Protein AF-A0A357F1H2-F1 (afdb_monomer_lite)

Radius of gyration: 18.43 Å; chains: 1; bounding box: 37×26×53 Å

Foldseek 3Di:
DVVVVCVVPPLLPDADDDLDDDDDDPVPDDVVQWDFADPPNPDDSPDIDRDDDPVRLVVVLVCLLPDDDDDDDPRNPDPDPPVRDDPNVQSVVDSCSCCVPVVPD

pLDDT: mean 84.86, std 12.82, range [56.41, 98.12]

Secondary structure (DSSP, 8-state):
-HHHHHHHH-GGG-------PPP--GGGS-TTT-EE--GGG-S-S--EE----HHHHHHHHHHHHHSPPPPPPGGG-----TTS--HHHHHHT-TTHHHHTTT--

Structure (mmCIF, N/CA/C/O backbone):
data_AF-A0A357F1H2-F1
#
_entry.id   AF-A0A357F1H2-F1
#
loop_
_atom_site.group_PDB
_atom_site.id
_atom_site.type_symbol
_atom_site.label_atom_id
_atom_site.label_alt_id
_atom_site.label_comp_id
_atom_site.label_asym_id
_atom_site.label_entity_id
_atom_site.label_seq_id
_atom_site.pdbx_PDB_ins_code
_atom_site.Cartn_x
_atom_site.Cartn_y
_atom_site.Cartn_z
_atom_site.occupancy
_atom_site.B_iso_or_equiv
_atom_site.auth_seq_id
_atom_site.auth_comp_id
_atom_site.auth_asym_id
_atom_site.auth_atom_id
_atom_site.pdbx_PDB_model_num
ATOM 1 N N . LEU A 1 1 ? 2.331 -13.118 -35.330 1.00 74.38 1 LEU A N 1
ATOM 2 C CA . LEU A 1 1 ? 1.629 -11.909 -34.833 1.00 74.38 1 LEU A CA 1
ATOM 3 C C . LEU A 1 1 ? 2.612 -10.931 -34.197 1.00 74.38 1 LEU A C 1
ATOM 5 O O . LEU A 1 1 ? 2.738 -9.838 -34.720 1.00 74.38 1 LEU A O 1
ATOM 9 N N . THR A 1 2 ? 3.358 -11.328 -33.161 1.00 74.06 2 THR A N 1
ATOM 10 C CA . THR A 1 2 ? 4.381 -10.485 -32.507 1.00 74.06 2 THR A CA 1
ATOM 11 C C . THR A 1 2 ? 5.389 -9.872 -33.486 1.00 74.06 2 THR A C 1
ATOM 13 O O . THR A 1 2 ? 5.563 -8.662 -33.488 1.00 74.06 2 THR A O 1
ATOM 16 N N . GLU A 1 3 ? 5.974 -10.667 -34.388 1.00 80.12 3 GLU A N 1
ATOM 17 C CA . GLU A 1 3 ? 6.925 -10.172 -35.404 1.00 80.12 3 GLU A CA 1
ATOM 18 C C . GLU A 1 3 ? 6.307 -9.145 -36.365 1.00 80.12 3 GLU A C 1
ATOM 20 O O . GLU A 1 3 ? 6.952 -8.168 -36.730 1.00 80.12 3 GLU A O 1
ATOM 25 N N . ALA A 1 4 ? 5.038 -9.330 -36.740 1.00 85.69 4 ALA A N 1
ATOM 26 C CA . ALA A 1 4 ? 4.329 -8.402 -37.620 1.00 85.69 4 ALA A CA 1
ATOM 27 C C . ALA A 1 4 ? 4.046 -7.061 -36.923 1.00 85.69 4 ALA A C 1
ATOM 29 O O . ALA A 1 4 ? 4.139 -6.013 -37.555 1.00 85.69 4 ALA A O 1
ATOM 30 N N . ILE A 1 5 ? 3.744 -7.094 -35.620 1.00 80.88 5 ILE A N 1
ATOM 31 C CA . ILE A 1 5 ? 3.558 -5.890 -34.802 1.00 80.88 5 ILE A CA 1
ATOM 32 C C . ILE A 1 5 ? 4.893 -5.152 -34.652 1.00 80.88 5 ILE A C 1
ATOM 34 O O . ILE A 1 5 ? 4.946 -3.963 -34.942 1.00 80.88 5 ILE A O 1
ATOM 38 N N . ILE A 1 6 ? 5.976 -5.858 -34.308 1.00 81.94 6 ILE A N 1
ATOM 39 C CA . ILE A 1 6 ? 7.323 -5.273 -34.180 1.00 81.94 6 ILE A CA 1
ATOM 40 C C . ILE A 1 6 ? 7.775 -4.626 -35.495 1.00 81.94 6 ILE A C 1
ATOM 42 O O . ILE A 1 6 ? 8.305 -3.519 -35.490 1.00 81.94 6 ILE A O 1
ATOM 46 N N . CYS A 1 7 ? 7.531 -5.281 -36.634 1.00 83.75 7 CYS A N 1
ATOM 47 C CA . CYS A 1 7 ? 7.861 -4.730 -37.948 1.00 83.75 7 CYS A CA 1
ATOM 48 C C . CYS A 1 7 ? 7.084 -3.436 -38.257 1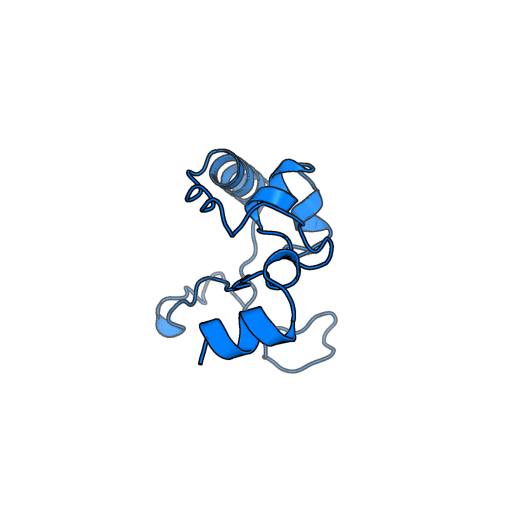.00 83.75 7 CYS A C 1
ATOM 50 O O . CYS A 1 7 ? 7.614 -2.554 -38.930 1.00 83.75 7 CYS A O 1
ATOM 52 N N . PHE A 1 8 ? 5.854 -3.309 -37.751 1.00 85.44 8 PHE A N 1
ATOM 53 C CA . PHE A 1 8 ? 5.008 -2.137 -37.967 1.00 85.44 8 PHE A CA 1
ATOM 54 C C . PHE A 1 8 ? 5.307 -0.978 -37.000 1.00 85.44 8 PHE A C 1
ATOM 56 O O . PHE A 1 8 ? 5.301 0.174 -37.425 1.00 85.44 8 PHE A O 1
ATOM 63 N N . THR A 1 9 ? 5.563 -1.256 -35.716 1.00 79.56 9 THR A N 1
ATOM 64 C CA . THR A 1 9 ? 5.728 -0.226 -34.666 1.00 79.56 9 THR A CA 1
ATOM 65 C C . THR A 1 9 ? 7.183 0.112 -34.340 1.00 79.56 9 THR A C 1
ATOM 67 O O . THR A 1 9 ? 7.443 1.120 -33.689 1.00 79.56 9 THR A O 1
ATOM 70 N N . GLY A 1 10 ? 8.136 -0.721 -34.764 1.00 72.62 10 GLY A N 1
ATOM 71 C CA . GLY A 1 10 ? 9.500 -0.710 -34.240 1.00 72.62 10 GLY A CA 1
ATOM 72 C C . GLY A 1 10 ? 9.605 -1.441 -32.894 1.00 72.62 10 GLY A C 1
ATOM 73 O O . GLY A 1 10 ? 8.662 -1.460 -32.101 1.00 72.62 10 GLY A O 1
ATOM 74 N N . ASP A 1 11 ? 10.763 -2.060 -32.664 1.00 69.25 11 ASP A N 1
ATOM 75 C CA . ASP A 1 11 ? 11.136 -2.814 -31.451 1.00 69.25 11 ASP A CA 1
ATOM 76 C C . ASP A 1 11 ? 11.129 -1.922 -30.196 1.00 69.25 11 ASP A C 1
ATOM 78 O O . ASP A 1 11 ? 10.504 -2.252 -29.192 1.00 69.25 11 ASP A O 1
ATOM 82 N N . GLU A 1 12 ? 11.729 -0.735 -30.297 1.00 65.69 12 GLU A N 1
ATOM 83 C CA . GLU A 1 12 ? 12.044 0.127 -29.148 1.00 65.69 12 GLU A CA 1
ATOM 84 C C . GLU A 1 12 ? 10.823 0.810 -28.498 1.00 65.69 12 GLU A C 1
ATOM 86 O O . GLU A 1 12 ? 10.957 1.523 -27.500 1.00 65.69 12 GLU A O 1
ATOM 91 N N . GLN A 1 13 ? 9.630 0.635 -29.076 1.00 65.31 13 GLN A N 1
ATOM 92 C CA . GLN A 1 13 ? 8.399 1.322 -28.666 1.00 65.31 13 GLN A CA 1
ATOM 93 C C . GLN A 1 13 ? 7.429 0.432 -27.877 1.00 65.31 13 GLN A C 1
ATOM 95 O O . GLN A 1 13 ? 6.406 0.920 -27.396 1.00 65.31 13 GLN A O 1
ATOM 100 N N . LEU A 1 14 ? 7.726 -0.863 -27.730 1.00 62.34 14 LEU A N 1
ATOM 101 C CA . LEU A 1 14 ? 6.865 -1.820 -27.039 1.00 62.34 14 LEU A CA 1
ATOM 102 C C . LEU A 1 14 ? 7.449 -2.201 -25.682 1.00 62.34 14 LEU A C 1
ATOM 104 O O . LEU A 1 14 ? 8.427 -2.936 -25.594 1.00 62.34 14 LEU A O 1
ATOM 108 N N . TYR A 1 15 ? 6.780 -1.752 -24.623 1.00 63.44 15 TYR A N 1
ATOM 109 C CA . TYR A 1 15 ? 7.098 -2.119 -23.249 1.00 63.44 15 TYR A CA 1
ATOM 110 C C . TYR A 1 15 ? 5.939 -2.916 -22.656 1.00 63.44 15 TYR A C 1
ATOM 112 O O . TYR A 1 15 ? 4.777 -2.519 -22.763 1.00 63.44 15 TYR A O 1
ATOM 120 N N . PHE A 1 16 ? 6.256 -4.045 -22.028 1.00 59.12 16 PHE A N 1
ATOM 121 C CA . PHE A 1 16 ? 5.281 -4.876 -21.333 1.00 59.12 16 PHE A CA 1
ATOM 122 C C . PHE A 1 16 ? 5.394 -4.611 -19.835 1.00 59.12 16 PHE A C 1
ATOM 124 O O . PHE A 1 16 ? 6.412 -4.926 -19.226 1.00 59.12 16 PHE A O 1
ATOM 131 N N . TYR A 1 17 ? 4.341 -4.033 -19.261 1.00 63.94 17 TYR A N 1
ATOM 132 C CA . TYR A 1 17 ? 4.205 -3.828 -17.823 1.00 63.94 17 TYR A CA 1
ATOM 133 C C . TYR A 1 17 ? 2.904 -4.474 -17.356 1.00 63.94 17 TYR A C 1
ATOM 135 O O . TYR A 1 17 ? 1.833 -4.154 -17.875 1.00 63.94 17 TYR A O 1
ATOM 143 N N . ASP A 1 18 ? 2.978 -5.356 -16.367 1.00 63.06 18 ASP A N 1
ATOM 144 C CA . ASP A 1 18 ? 1.828 -5.824 -15.610 1.00 63.06 18 ASP A CA 1
ATOM 145 C C . ASP A 1 18 ? 1.783 -5.114 -14.249 1.00 63.06 18 ASP A C 1
ATOM 147 O O . ASP A 1 18 ? 2.615 -5.295 -13.368 1.00 63.06 18 ASP A O 1
ATOM 151 N N . ALA A 1 19 ? 0.788 -4.248 -14.071 1.00 74.06 19 ALA A N 1
ATOM 152 C CA . ALA A 1 19 ? 0.573 -3.517 -12.824 1.00 74.06 19 ALA A CA 1
ATOM 153 C C . ALA A 1 19 ? -0.424 -4.274 -11.937 1.00 74.06 19 ALA A C 1
ATOM 155 O O . ALA A 1 19 ? -1.566 -3.847 -11.756 1.00 74.06 19 ALA A O 1
ATOM 156 N N . ILE A 1 20 ? -0.019 -5.448 -11.447 1.00 84.25 20 ILE A N 1
ATOM 157 C CA . ILE A 1 20 ? -0.909 -6.364 -10.726 1.00 84.25 20 ILE A CA 1
ATOM 158 C C . ILE A 1 20 ? -0.593 -6.341 -9.230 1.00 84.25 20 ILE A C 1
ATOM 160 O O . ILE A 1 20 ? 0.536 -6.579 -8.807 1.00 84.25 20 ILE A O 1
ATOM 164 N N . ALA A 1 21 ? -1.620 -6.098 -8.418 1.00 89.12 21 ALA A N 1
ATOM 165 C CA . ALA A 1 21 ? -1.557 -6.309 -6.978 1.00 89.12 21 ALA A CA 1
ATOM 166 C C . ALA A 1 21 ? -1.905 -7.771 -6.629 1.00 89.12 21 ALA A C 1
ATOM 168 O O . ALA A 1 21 ? -2.713 -8.389 -7.329 1.00 89.12 21 ALA A O 1
ATOM 169 N N . PRO A 1 22 ? -1.357 -8.331 -5.534 1.00 90.44 22 PRO A N 1
ATOM 170 C CA . PRO A 1 22 ? -1.759 -9.648 -5.049 1.00 90.44 22 PRO A CA 1
ATOM 171 C C . PRO A 1 22 ? -3.268 -9.726 -4.782 1.00 90.44 22 PRO A C 1
ATOM 173 O O . PRO A 1 22 ? -3.855 -8.804 -4.216 1.00 90.44 22 PRO A O 1
ATOM 176 N N . ILE A 1 23 ? -3.883 -10.853 -5.144 1.00 95.00 23 ILE A N 1
ATOM 177 C CA . ILE A 1 23 ? -5.292 -11.146 -4.857 1.00 95.00 23 ILE A CA 1
ATOM 178 C C . ILE A 1 23 ? -5.349 -12.139 -3.697 1.00 95.00 23 ILE A C 1
ATOM 180 O O . ILE A 1 23 ? -4.671 -13.166 -3.720 1.00 95.00 23 ILE A O 1
ATOM 184 N N . VAL A 1 24 ? -6.174 -11.838 -2.695 1.00 95.44 24 VAL A N 1
ATOM 185 C CA . VAL A 1 24 ? -6.412 -12.697 -1.526 1.00 95.44 24 VAL A CA 1
ATOM 186 C C . VAL A 1 24 ? -7.866 -13.160 -1.487 1.00 95.44 24 VAL A C 1
ATOM 188 O O . VAL A 1 24 ? -8.760 -12.467 -1.975 1.00 95.44 24 VAL A O 1
ATOM 191 N N . ALA A 1 25 ? -8.113 -14.337 -0.909 1.00 96.94 25 ALA A N 1
ATOM 192 C CA . ALA A 1 25 ? -9.465 -14.858 -0.742 1.00 96.94 25 ALA A CA 1
ATOM 193 C C . ALA A 1 25 ? -10.207 -14.065 0.343 1.00 96.94 25 ALA A C 1
ATOM 195 O O . ALA A 1 25 ? -9.671 -13.842 1.429 1.00 96.94 25 ALA A O 1
ATOM 196 N N . ALA A 1 26 ? -11.436 -13.629 0.062 1.00 94.25 26 ALA A N 1
ATOM 197 C CA . ALA A 1 26 ? -12.176 -12.738 0.958 1.00 94.25 26 ALA A CA 1
ATOM 198 C C . ALA A 1 26 ? -12.487 -13.372 2.325 1.00 94.25 26 ALA A C 1
ATOM 200 O O . ALA A 1 26 ? -12.531 -12.673 3.332 1.00 94.25 26 ALA A O 1
ATOM 201 N N . ASP A 1 27 ? -12.680 -14.688 2.361 1.00 96.25 27 ASP A N 1
ATOM 202 C CA . ASP A 1 27 ? -12.933 -15.480 3.567 1.00 96.25 27 ASP A CA 1
ATOM 203 C C . ASP A 1 27 ? -11.678 -15.722 4.421 1.00 96.25 27 ASP A C 1
ATOM 205 O O . ASP A 1 27 ? -11.795 -16.067 5.594 1.00 96.25 27 ASP A O 1
ATOM 209 N N . SER A 1 28 ? -10.483 -15.492 3.868 1.00 97.50 28 SER A N 1
ATOM 210 C CA . SER A 1 28 ? -9.215 -15.545 4.609 1.00 97.50 28 SER A CA 1
ATOM 211 C C . SER A 1 28 ? -8.894 -14.259 5.383 1.00 97.50 28 SER A C 1
ATOM 213 O O . SER A 1 28 ? -7.898 -14.211 6.104 1.00 97.50 28 SER A O 1
ATOM 215 N N . ILE A 1 29 ? -9.715 -13.212 5.245 1.00 96.69 29 ILE A N 1
ATOM 216 C CA . ILE A 1 29 ? -9.495 -11.917 5.894 1.00 96.69 29 ILE A CA 1
ATOM 217 C C . ILE A 1 29 ? -10.104 -11.930 7.300 1.00 96.69 29 ILE A C 1
ATOM 219 O O . ILE A 1 29 ? -11.298 -12.179 7.470 1.00 96.69 29 ILE A O 1
ATOM 223 N N . ASP A 1 30 ? -9.303 -11.582 8.309 1.00 97.50 30 ASP A N 1
ATOM 224 C CA . ASP A 1 30 ? -9.796 -11.373 9.671 1.00 97.50 30 ASP A CA 1
ATOM 225 C C . ASP A 1 30 ? -10.578 -10.051 9.786 1.00 97.50 30 ASP A C 1
ATOM 227 O O . ASP A 1 30 ? -10.030 -8.963 9.998 1.00 97.50 30 ASP A O 1
ATOM 231 N N . MET A 1 31 ? -11.900 -10.164 9.657 1.00 96.75 31 MET A N 1
ATOM 232 C CA . MET A 1 31 ? -12.837 -9.044 9.763 1.00 96.75 31 MET A CA 1
ATOM 233 C C . MET A 1 31 ? -13.067 -8.560 11.205 1.00 96.75 31 MET A C 1
ATOM 235 O O . MET A 1 31 ? -13.827 -7.616 11.401 1.00 96.75 31 MET A O 1
ATOM 239 N N . SER A 1 32 ? -12.440 -9.169 12.221 1.00 97.50 32 SER A N 1
ATOM 240 C CA . SER A 1 32 ? -12.431 -8.597 13.578 1.00 97.50 32 SER A CA 1
ATOM 241 C C . SER A 1 32 ? -11.475 -7.403 13.700 1.00 97.50 32 SER A C 1
ATOM 243 O O . SER A 1 32 ? -11.641 -6.564 14.586 1.00 97.50 32 SER A O 1
ATOM 245 N N . VAL A 1 33 ? -10.506 -7.308 12.781 1.00 96.44 33 VAL A N 1
ATOM 246 C CA . VAL A 1 33 ? -9.530 -6.213 12.682 1.00 96.44 33 VAL A CA 1
ATOM 247 C C . VAL A 1 33 ? -9.842 -5.292 11.499 1.00 96.44 33 VAL A C 1
ATOM 249 O O . VAL A 1 33 ? -9.733 -4.071 11.615 1.00 96.44 33 VAL A O 1
ATOM 252 N N . ALA A 1 34 ? -10.212 -5.864 10.350 1.00 96.56 34 ALA A N 1
ATOM 253 C CA . ALA A 1 34 ? -10.523 -5.115 9.134 1.00 96.56 34 ALA A CA 1
ATOM 254 C C . ALA A 1 34 ? -11.976 -4.612 9.103 1.00 96.56 34 ALA A C 1
ATOM 256 O O . ALA A 1 34 ? -12.858 -5.159 9.760 1.00 96.56 34 ALA A O 1
ATOM 257 N N . PHE A 1 35 ? -12.256 -3.588 8.292 1.00 93.88 35 PHE A N 1
ATOM 258 C CA . PHE A 1 35 ? -13.606 -3.022 8.175 1.00 93.88 35 PHE A CA 1
ATOM 259 C C . PHE A 1 35 ? -13.946 -2.557 6.758 1.00 93.88 35 PHE A C 1
ATOM 261 O O . PHE A 1 35 ? -13.075 -2.143 5.993 1.00 93.88 35 PHE A O 1
ATOM 268 N N . ARG A 1 36 ? -15.235 -2.585 6.406 1.00 94.06 36 ARG A N 1
ATOM 269 C CA . ARG A 1 36 ? -15.729 -2.065 5.124 1.00 94.06 36 ARG A CA 1
ATOM 270 C C . ARG A 1 36 ? -16.040 -0.580 5.235 1.00 94.06 36 ARG A C 1
ATOM 272 O O . ARG A 1 36 ? -16.737 -0.184 6.163 1.00 94.06 36 ARG A O 1
ATOM 279 N N . ALA A 1 37 ? -15.489 0.226 4.330 1.00 90.94 37 ALA A N 1
ATOM 280 C CA . ALA A 1 37 ? -15.803 1.651 4.239 1.00 90.94 37 ALA A CA 1
ATOM 281 C C . ALA A 1 37 ? -15.247 2.282 2.958 1.00 90.94 37 ALA A C 1
ATOM 283 O O . ALA A 1 37 ? -14.111 2.008 2.565 1.00 90.94 37 ALA A O 1
ATOM 284 N N . ALA A 1 38 ? -15.999 3.223 2.385 1.00 90.00 38 ALA A N 1
ATOM 285 C CA . ALA A 1 38 ? -15.485 4.197 1.427 1.00 90.00 38 ALA A CA 1
ATOM 286 C C . ALA A 1 38 ? -14.861 5.418 2.126 1.00 90.00 38 ALA A C 1
ATOM 288 O O . ALA A 1 38 ? -15.212 5.782 3.254 1.00 90.00 38 ALA A O 1
ATOM 289 N N . ARG A 1 39 ? -13.970 6.126 1.420 1.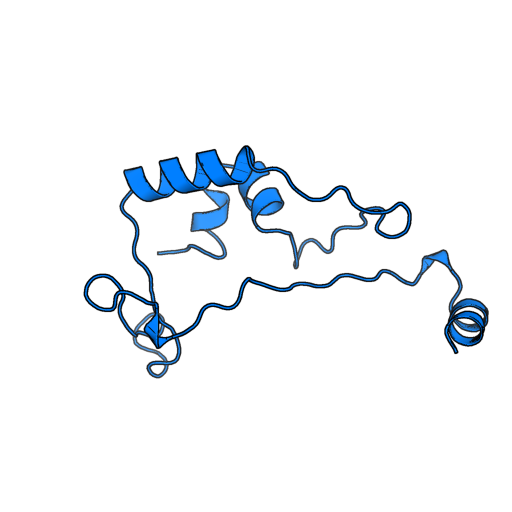00 86.88 39 ARG A N 1
ATOM 290 C CA . ARG A 1 39 ? -13.388 7.376 1.932 1.00 86.88 39 ARG A CA 1
ATOM 291 C C . ARG A 1 39 ? -14.469 8.430 2.173 1.00 86.88 39 ARG A C 1
ATOM 293 O O . ARG A 1 39 ? -15.315 8.683 1.318 1.00 86.88 39 ARG A O 1
ATOM 300 N N . TYR A 1 40 ? -14.391 9.092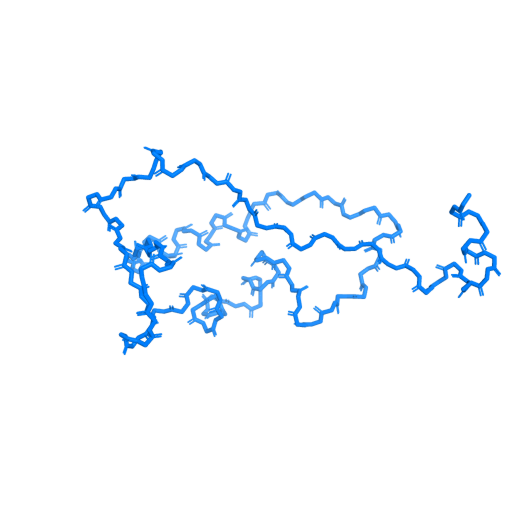 3.328 1.00 86.56 40 TYR A N 1
ATOM 301 C CA . TYR A 1 40 ? -15.269 10.205 3.719 1.00 86.56 40 TYR A CA 1
ATOM 302 C C . TYR A 1 40 ? -16.774 9.879 3.697 1.00 86.56 40 TYR A C 1
ATOM 304 O O . TYR A 1 40 ? -17.587 10.791 3.561 1.00 86.56 40 TYR A O 1
ATOM 312 N N . GLY A 1 41 ? -17.149 8.595 3.774 1.00 78.56 41 GLY A N 1
ATOM 313 C CA . GLY A 1 41 ? -18.543 8.160 3.626 1.00 78.56 41 GLY A CA 1
ATOM 314 C C . GLY A 1 41 ? -19.137 8.450 2.241 1.00 78.56 41 GLY A C 1
ATOM 315 O O . GLY A 1 41 ? -20.355 8.476 2.088 1.00 78.56 41 GLY A O 1
ATOM 316 N N . LYS A 1 42 ? -18.293 8.717 1.235 1.00 76.38 42 LYS A N 1
ATOM 317 C CA . LYS A 1 42 ? -18.697 8.986 -0.149 1.00 76.38 42 LYS A CA 1
ATOM 318 C C . LYS A 1 42 ? -18.428 7.748 -1.002 1.00 76.38 42 LYS A C 1
ATOM 320 O O . LYS A 1 42 ? -17.392 7.652 -1.652 1.00 76.38 42 LYS A O 1
ATOM 325 N N . GLY A 1 43 ? -19.357 6.800 -0.962 1.00 72.19 43 GLY A N 1
ATOM 326 C CA . GLY A 1 43 ? -19.284 5.515 -1.662 1.00 72.19 43 GLY A CA 1
ATOM 327 C C . GLY A 1 43 ? -20.016 4.421 -0.884 1.00 72.19 43 GLY A C 1
ATOM 328 O O . GLY A 1 43 ? -20.538 4.694 0.198 1.00 72.19 43 GLY A O 1
ATOM 329 N N . GLY A 1 44 ? -20.076 3.211 -1.445 1.00 72.38 44 GLY A N 1
ATOM 330 C CA . GLY A 1 44 ? -20.605 2.031 -0.761 1.00 72.38 44 GLY A CA 1
ATOM 331 C C . GLY A 1 44 ? -19.535 1.297 0.055 1.00 72.38 44 GLY A C 1
ATOM 332 O O . GLY A 1 44 ? -18.471 1.835 0.362 1.00 72.38 44 GLY A O 1
ATOM 333 N N . ASP A 1 45 ? -19.798 0.027 0.358 1.00 74.50 45 ASP A N 1
ATOM 334 C CA . ASP A 1 45 ? -18.885 -0.879 1.072 1.00 74.50 45 ASP A CA 1
ATOM 335 C C . ASP A 1 45 ? -17.866 -1.562 0.133 1.00 74.50 45 ASP A C 1
ATOM 337 O O . ASP A 1 45 ? -17.546 -2.749 0.269 1.00 74.50 45 ASP A O 1
ATOM 341 N N . ASP A 1 46 ? -17.358 -0.795 -0.835 1.00 84.31 46 ASP A N 1
ATOM 342 C CA . ASP A 1 46 ? -16.559 -1.289 -1.966 1.00 84.31 46 ASP A CA 1
ATOM 343 C C . ASP A 1 46 ? -15.124 -1.683 -1.572 1.00 84.31 46 ASP A C 1
ATOM 345 O O . ASP A 1 46 ? -14.448 -2.405 -2.304 1.00 84.31 46 ASP A O 1
ATOM 349 N N . TYR A 1 47 ? -14.659 -1.242 -0.399 1.00 91.00 47 TYR A N 1
ATOM 350 C CA . TYR A 1 47 ? -13.298 -1.468 0.086 1.00 91.00 47 TYR A CA 1
ATOM 351 C C . TYR A 1 47 ? -13.286 -2.106 1.469 1.00 91.00 47 TYR A C 1
ATOM 353 O O . TYR A 1 47 ? -14.010 -1.679 2.368 1.00 91.00 47 TYR A O 1
ATOM 361 N N . ILE A 1 48 ? -12.402 -3.089 1.646 1.00 94.19 48 ILE A N 1
ATOM 362 C CA . ILE A 1 48 ? -11.990 -3.599 2.955 1.00 94.19 48 ILE A CA 1
ATOM 363 C C . ILE A 1 48 ? -10.713 -2.855 3.350 1.00 94.19 48 ILE A C 1
ATOM 365 O O . ILE A 1 48 ? -9.716 -2.889 2.632 1.00 94.19 48 ILE A O 1
ATOM 369 N N . ASN A 1 49 ? -10.756 -2.174 4.487 1.00 94.62 49 ASN A N 1
ATOM 370 C CA . ASN A 1 49 ? -9.654 -1.406 5.042 1.00 94.62 49 ASN A CA 1
ATOM 371 C C . ASN A 1 49 ? -8.970 -2.233 6.134 1.00 94.62 49 ASN A C 1
ATOM 373 O O . ASN A 1 49 ? -9.624 -2.673 7.082 1.00 94.62 49 ASN A O 1
ATOM 377 N N . CYS A 1 50 ? -7.657 -2.414 6.005 1.00 96.12 50 CYS A N 1
ATOM 378 C CA . CYS A 1 50 ? -6.819 -3.129 6.966 1.00 96.12 50 CYS A CA 1
ATOM 379 C C . CYS A 1 50 ? -5.956 -2.109 7.728 1.00 96.12 50 CYS A C 1
ATOM 381 O O . CYS A 1 50 ? -4.919 -1.690 7.203 1.00 96.12 50 CYS A O 1
ATOM 383 N N . PRO A 1 51 ? -6.387 -1.639 8.914 1.00 96.06 51 PRO A N 1
ATOM 384 C CA . PRO A 1 51 ? -5.672 -0.596 9.639 1.00 96.06 51 PRO A CA 1
ATOM 385 C C . PRO A 1 51 ? -4.333 -1.108 10.183 1.00 96.06 51 PRO A C 1
ATOM 387 O O . PRO A 1 51 ? -4.195 -2.278 10.533 1.00 96.06 51 PRO A O 1
ATOM 390 N N . MET A 1 52 ? -3.360 -0.204 10.302 1.00 97.12 52 MET A N 1
ATOM 391 C CA . MET A 1 52 ? -2.072 -0.467 10.943 1.00 97.12 52 MET A CA 1
ATOM 392 C C . MET A 1 52 ? -1.766 0.594 11.997 1.00 97.12 52 MET A C 1
ATOM 394 O O . MET A 1 52 ? -2.018 1.783 11.788 1.00 97.12 52 MET A O 1
ATOM 398 N N . SER A 1 53 ? -1.173 0.166 13.110 1.00 97.50 53 SER A N 1
ATOM 399 C CA . SER A 1 53 ? -0.463 1.058 14.022 1.00 97.50 53 SER A CA 1
ATOM 400 C C . SER A 1 53 ? 0.817 1.581 13.367 1.00 97.50 53 SER A C 1
ATOM 402 O O . SER A 1 53 ? 1.271 1.088 12.329 1.00 97.50 53 SER A O 1
ATOM 404 N N . ARG A 1 54 ? 1.439 2.578 13.998 1.00 96.56 54 ARG A N 1
ATOM 405 C CA . ARG A 1 54 ? 2.723 3.110 13.541 1.00 96.56 54 ARG A CA 1
ATOM 406 C C . ARG A 1 54 ? 3.802 2.026 13.503 1.00 96.56 54 ARG A C 1
ATOM 408 O O . ARG A 1 54 ? 4.529 1.921 12.524 1.00 96.56 54 ARG A O 1
ATOM 415 N N . GLU A 1 55 ? 3.872 1.212 14.544 1.00 98.12 55 GLU A N 1
ATOM 416 C CA . GLU A 1 55 ? 4.868 0.153 14.704 1.00 98.12 55 GLU A CA 1
ATOM 417 C C . GLU A 1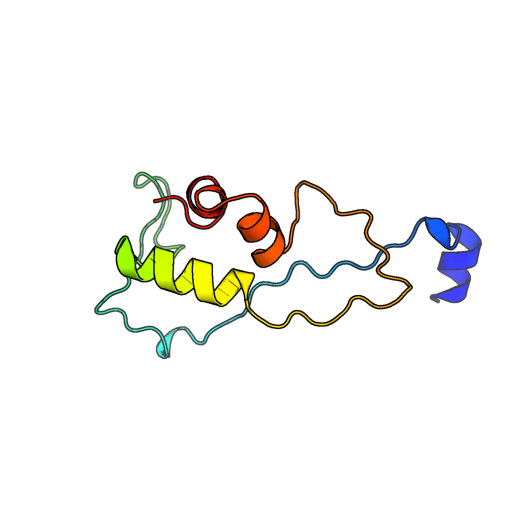 55 ? 4.671 -0.938 13.644 1.00 98.12 55 GLU A C 1
ATOM 419 O O . GLU A 1 55 ? 5.637 -1.420 13.056 1.00 98.12 55 GLU A O 1
ATOM 424 N N . GLN A 1 56 ? 3.413 -1.283 13.345 1.00 97.88 56 GLN A N 1
ATOM 425 C CA . GLN A 1 56 ? 3.073 -2.218 12.270 1.00 97.88 56 GLN A CA 1
ATOM 426 C C . GLN A 1 56 ? 3.472 -1.665 10.898 1.00 97.88 56 GLN A C 1
ATOM 428 O O . GLN A 1 56 ? 4.042 -2.396 10.088 1.00 97.88 56 GLN A O 1
ATOM 433 N N . TYR A 1 57 ? 3.231 -0.374 10.654 1.00 97.62 57 TYR A N 1
ATOM 434 C CA . TYR A 1 57 ? 3.647 0.287 9.421 1.00 97.62 57 TYR A CA 1
ATOM 435 C C . TYR A 1 57 ? 5.171 0.300 9.257 1.00 97.62 57 TYR A C 1
ATOM 437 O O . TYR A 1 57 ? 5.675 -0.057 8.196 1.00 97.62 57 TYR A O 1
ATOM 445 N N . GLU A 1 58 ? 5.914 0.678 10.298 1.00 97.25 58 GLU A N 1
ATOM 446 C CA . GLU A 1 58 ? 7.380 0.727 10.264 1.00 97.25 58 GLU A CA 1
ATOM 447 C C . GLU A 1 58 ? 7.982 -0.671 10.033 1.00 97.25 58 GLU A C 1
ATOM 449 O O . GLU A 1 58 ? 8.913 -0.821 9.235 1.00 97.25 58 GLU A O 1
ATOM 454 N N . ALA A 1 59 ? 7.401 -1.707 10.648 1.00 98.00 59 ALA A N 1
ATOM 455 C CA . ALA A 1 59 ? 7.783 -3.097 10.411 1.00 98.00 59 ALA A CA 1
ATOM 456 C C . ALA A 1 59 ? 7.492 -3.542 8.967 1.00 98.00 59 ALA A C 1
ATOM 458 O O . ALA A 1 59 ? 8.363 -4.121 8.314 1.00 98.00 59 ALA A O 1
ATOM 459 N N . PHE A 1 60 ? 6.300 -3.236 8.443 1.00 97.12 60 PHE A N 1
ATOM 460 C CA . PHE A 1 60 ? 5.926 -3.536 7.059 1.00 97.12 60 PHE A CA 1
ATOM 461 C C . PHE A 1 60 ? 6.843 -2.828 6.056 1.00 97.12 60 PHE A C 1
ATOM 463 O O . PHE A 1 60 ? 7.366 -3.460 5.141 1.00 97.12 60 PHE A O 1
ATOM 470 N N . TYR A 1 61 ? 7.087 -1.533 6.255 1.00 97.06 61 TYR A N 1
ATOM 471 C CA . TYR A 1 61 ? 7.975 -0.735 5.417 1.00 97.06 61 TYR A CA 1
ATOM 472 C C . TYR A 1 61 ? 9.390 -1.322 5.383 1.00 97.06 61 TYR A C 1
ATOM 474 O O . TYR A 1 61 ? 9.955 -1.504 4.305 1.00 97.06 61 TYR A O 1
ATOM 482 N N . SER A 1 62 ? 9.945 -1.668 6.550 1.00 96.69 62 SER A N 1
ATOM 483 C CA . SER A 1 62 ? 11.276 -2.275 6.652 1.00 96.69 62 SER A CA 1
ATOM 484 C C . SER A 1 62 ? 11.352 -3.610 5.905 1.00 96.69 62 SER A C 1
ATOM 486 O O . SER A 1 62 ? 12.298 -3.841 5.145 1.00 96.69 62 SER A O 1
ATOM 488 N N . ALA A 1 63 ? 10.332 -4.460 6.054 1.00 96.62 63 ALA A N 1
ATOM 489 C CA . ALA A 1 63 ? 10.237 -5.717 5.320 1.00 96.62 63 ALA A CA 1
ATOM 490 C C . ALA A 1 63 ? 10.135 -5.489 3.804 1.00 96.62 63 ALA A C 1
ATOM 492 O O . ALA A 1 63 ? 10.796 -6.180 3.034 1.00 96.62 63 ALA A O 1
ATOM 493 N N . LEU A 1 64 ? 9.363 -4.491 3.369 1.00 95.19 64 LEU A N 1
ATOM 494 C CA . LEU A 1 64 ? 9.144 -4.203 1.956 1.00 95.19 64 LEU A CA 1
ATOM 495 C C . LEU A 1 64 ? 10.419 -3.724 1.249 1.00 95.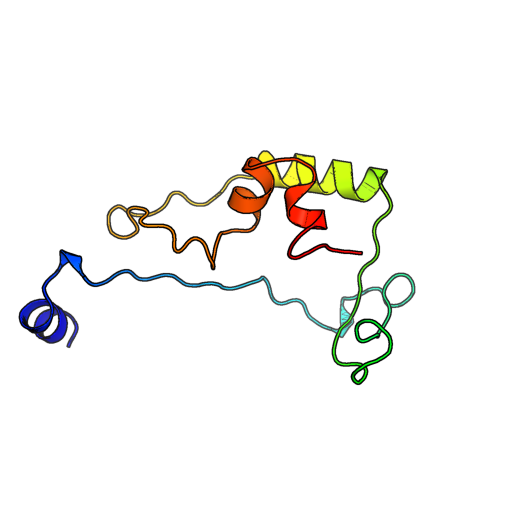19 64 LEU A C 1
ATOM 497 O O . LEU A 1 64 ? 10.763 -4.241 0.190 1.00 95.19 64 LEU A O 1
ATOM 501 N N . ILE A 1 65 ? 11.164 -2.780 1.834 1.00 94.56 65 ILE A N 1
ATOM 502 C CA . ILE A 1 65 ? 12.379 -2.239 1.193 1.00 94.56 65 ILE A CA 1
ATOM 503 C C . ILE A 1 65 ? 13.548 -3.238 1.165 1.00 94.56 65 ILE A C 1
ATOM 505 O O . ILE A 1 65 ? 14.476 -3.082 0.361 1.00 94.56 65 ILE A O 1
ATOM 509 N N . THR A 1 66 ? 13.513 -4.244 2.046 1.00 94.00 66 THR A N 1
ATOM 510 C CA . THR A 1 66 ? 14.514 -5.320 2.145 1.00 94.00 66 THR A CA 1
ATOM 511 C C . THR A 1 66 ? 14.090 -6.606 1.435 1.00 94.00 66 THR A C 1
ATOM 513 O O . THR A 1 66 ? 14.903 -7.525 1.301 1.00 94.00 66 THR A O 1
ATOM 516 N N . ALA A 1 67 ? 12.846 -6.679 0.954 1.00 92.00 67 ALA A N 1
ATOM 517 C CA . ALA A 1 67 ? 12.337 -7.826 0.225 1.00 92.00 67 ALA A CA 1
ATOM 518 C C . ALA A 1 67 ? 13.114 -8.055 -1.080 1.00 92.00 67 ALA A C 1
ATOM 520 O O . ALA A 1 67 ? 13.635 -7.134 -1.715 1.00 92.00 67 ALA A O 1
ATOM 521 N N . LYS A 1 68 ? 13.180 -9.323 -1.491 1.00 88.25 68 LYS A N 1
ATOM 522 C CA . LYS A 1 68 ? 13.739 -9.701 -2.788 1.00 88.25 68 LYS A CA 1
ATOM 523 C C . LYS A 1 68 ? 12.704 -9.416 -3.872 1.00 88.25 68 LYS A C 1
ATOM 525 O O . LYS A 1 68 ? 11.661 -10.061 -3.885 1.00 88.25 68 LYS A O 1
ATOM 530 N N . SER A 1 69 ? 13.032 -8.522 -4.797 1.00 82.12 69 SER A N 1
ATOM 531 C CA . SER A 1 69 ? 12.276 -8.350 -6.040 1.00 82.12 69 SER A CA 1
ATOM 532 C C . SER A 1 69 ? 12.849 -9.257 -7.131 1.00 82.12 69 SER A C 1
ATOM 534 O O . SER A 1 69 ? 14.046 -9.566 -7.147 1.00 82.12 69 SER A O 1
ATOM 536 N N . VAL A 1 70 ? 11.989 -9.708 -8.043 1.00 80.44 70 VAL A N 1
ATOM 537 C CA . VAL A 1 70 ? 12.426 -10.448 -9.231 1.00 80.44 70 VAL A CA 1
ATOM 538 C C . VAL A 1 70 ? 13.191 -9.475 -10.134 1.00 80.44 70 VAL A C 1
ATOM 540 O O . VAL A 1 70 ? 12.679 -8.391 -10.409 1.00 80.44 70 VAL A O 1
ATOM 543 N N . PRO A 1 71 ? 14.416 -9.810 -10.578 1.00 70.88 71 PRO A N 1
ATOM 544 C CA . PRO A 1 71 ? 15.156 -8.937 -11.473 1.00 70.88 71 PRO A CA 1
ATOM 545 C C . PRO A 1 71 ? 14.419 -8.819 -12.805 1.00 70.88 71 PRO A C 1
ATOM 547 O O . PRO A 1 71 ? 14.025 -9.828 -13.396 1.00 70.88 71 PRO A O 1
ATOM 550 N N . LEU A 1 72 ? 14.282 -7.583 -13.275 1.00 67.56 72 LEU A N 1
ATOM 551 C CA . LEU A 1 72 ? 13.671 -7.290 -14.562 1.00 67.56 72 LEU A CA 1
ATOM 552 C C . LEU A 1 72 ? 14.491 -7.913 -15.694 1.00 67.56 72 LEU A C 1
ATOM 554 O O . LEU A 1 72 ? 15.728 -7.878 -15.699 1.00 67.56 72 LEU A O 1
ATOM 558 N N . LYS A 1 73 ? 13.802 -8.503 -16.665 1.00 65.75 73 LYS A N 1
ATOM 559 C CA . LYS A 1 73 ? 14.427 -9.031 -17.878 1.00 65.75 73 LYS A CA 1
ATOM 560 C C . LYS A 1 73 ? 14.924 -7.876 -18.744 1.00 65.75 73 LYS A C 1
ATOM 562 O O . LYS A 1 73 ? 14.439 -6.756 -18.681 1.00 65.75 73 LYS A O 1
ATOM 567 N N . ARG A 1 74 ? 15.891 -8.150 -19.620 1.00 56.41 74 ARG A N 1
ATOM 568 C CA . ARG A 1 74 ? 16.540 -7.129 -20.467 1.00 56.41 74 ARG A CA 1
ATOM 569 C C . ARG A 1 74 ? 15.567 -6.314 -21.344 1.00 56.41 74 ARG A C 1
ATOM 571 O O . ARG A 1 74 ? 15.884 -5.177 -21.661 1.00 56.41 74 ARG A O 1
ATOM 578 N N . PHE A 1 75 ? 14.416 -6.872 -21.726 1.00 59.50 75 PHE A N 1
ATOM 579 C CA . PHE A 1 75 ? 13.368 -6.175 -22.492 1.00 59.50 75 PHE A CA 1
ATOM 580 C C . PHE A 1 75 ? 12.377 -5.384 -21.613 1.00 59.50 75 PHE A C 1
ATOM 582 O O . PHE A 1 75 ? 11.529 -4.672 -22.130 1.00 59.50 75 PHE A O 1
ATOM 589 N N . GLU A 1 76 ? 12.491 -5.490 -20.289 1.00 57.69 76 GLU A N 1
ATOM 590 C CA . GLU A 1 76 ? 11.759 -4.698 -19.289 1.00 57.69 76 GLU A CA 1
ATOM 591 C C . GLU A 1 76 ? 12.612 -3.500 -18.820 1.00 57.69 76 GLU A C 1
ATOM 593 O O . GLU A 1 76 ? 12.341 -2.902 -17.777 1.00 57.69 76 GLU A O 1
ATOM 598 N N . ALA A 1 77 ? 13.677 -3.162 -19.567 1.00 56.47 77 ALA A N 1
ATOM 599 C CA . ALA A 1 77 ? 14.578 -2.057 -19.257 1.00 56.47 77 ALA A CA 1
ATOM 600 C C . ALA A 1 77 ? 13.777 -0.766 -19.009 1.00 56.47 77 ALA A C 1
ATOM 602 O O . ALA A 1 77 ? 12.948 -0.335 -19.811 1.00 56.47 77 ALA A O 1
ATOM 603 N N . THR A 1 78 ? 13.997 -0.205 -17.826 1.00 58.28 78 THR A N 1
ATOM 604 C CA . THR A 1 78 ? 13.040 0.609 -17.079 1.00 58.28 78 THR A CA 1
ATOM 605 C C . THR A 1 78 ? 12.928 2.039 -17.5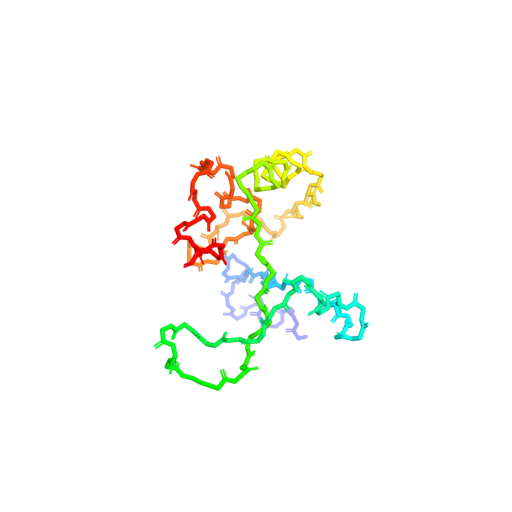80 1.00 58.28 78 THR A C 1
ATOM 607 O O . THR A 1 78 ? 13.608 2.933 -17.080 1.00 58.28 78 THR A O 1
ATOM 610 N N . ASN A 1 79 ? 11.983 2.268 -18.486 1.00 59.19 79 ASN A N 1
ATOM 611 C CA . ASN A 1 79 ? 11.275 3.540 -18.568 1.00 59.19 79 ASN A CA 1
ATOM 612 C C . ASN A 1 79 ? 10.053 3.460 -17.650 1.00 59.19 79 ASN A C 1
ATOM 614 O O . ASN A 1 79 ? 8.945 3.177 -18.097 1.00 59.19 79 ASN A O 1
ATOM 618 N N . TRP A 1 80 ? 10.263 3.640 -16.342 1.00 59.78 80 TRP A N 1
ATOM 619 C CA . TRP A 1 80 ? 9.153 3.631 -15.394 1.00 59.78 80 TRP A CA 1
ATOM 620 C C . TRP A 1 80 ? 8.107 4.663 -15.803 1.00 59.78 80 TRP A C 1
ATOM 622 O O . TRP A 1 80 ? 8.406 5.848 -15.964 1.00 59.78 80 TRP A O 1
ATOM 632 N N . PHE A 1 81 ? 6.859 4.223 -15.935 1.00 66.81 81 PHE A N 1
ATOM 633 C CA . PHE A 1 81 ? 5.756 5.160 -15.983 1.00 66.81 81 PHE A CA 1
ATOM 634 C C . PHE A 1 81 ? 5.590 5.726 -14.574 1.00 66.81 81 PHE A C 1
ATOM 636 O O . PHE A 1 81 ? 5.154 5.022 -13.671 1.00 66.81 81 PHE A O 1
ATOM 643 N N . GLU A 1 82 ? 5.953 6.990 -14.359 1.00 71.00 82 GLU A N 1
ATOM 644 C CA . GLU A 1 82 ? 5.945 7.612 -13.023 1.00 71.00 82 GLU A CA 1
ATOM 645 C C . GLU A 1 82 ? 4.577 7.551 -12.321 1.00 71.00 82 GLU A C 1
ATOM 647 O O . GLU A 1 82 ? 4.504 7.607 -11.097 1.00 71.00 82 GLU A O 1
ATOM 652 N N . SER A 1 83 ? 3.480 7.400 -13.073 1.00 71.25 83 SER A N 1
ATOM 653 C CA . SER A 1 83 ? 2.140 7.224 -12.491 1.00 71.25 83 SER A CA 1
ATOM 654 C C . SER A 1 83 ? 1.786 5.765 -12.151 1.00 71.25 83 SER A C 1
ATOM 656 O O . SER A 1 83 ? 0.701 5.520 -11.636 1.00 71.25 83 SER A O 1
ATOM 658 N N . CYS A 1 84 ? 2.665 4.797 -12.428 1.00 78.06 84 CYS A N 1
ATOM 659 C CA . CYS A 1 84 ? 2.478 3.375 -12.134 1.00 78.06 84 CYS A CA 1
ATOM 660 C C . CYS A 1 84 ? 3.807 2.727 -11.718 1.00 78.06 84 CYS A C 1
ATOM 662 O O . CYS A 1 84 ? 4.504 2.109 -12.523 1.00 78.06 84 CYS A O 1
ATOM 664 N N . LEU A 1 85 ? 4.147 2.880 -10.439 1.00 85.75 85 LEU A N 1
ATOM 665 C CA . LEU A 1 85 ? 5.371 2.343 -9.852 1.00 85.75 85 LEU A CA 1
ATOM 666 C C . LEU A 1 85 ? 5.077 1.110 -8.988 1.00 85.75 85 LEU A C 1
ATOM 668 O O . LEU A 1 85 ? 4.055 1.096 -8.293 1.00 85.75 85 LEU A O 1
ATOM 672 N N . PRO A 1 86 ? 5.986 0.118 -8.960 1.00 87.38 86 PRO A N 1
ATOM 673 C CA . PRO A 1 86 ? 5.947 -0.952 -7.969 1.00 87.38 86 PRO A CA 1
ATOM 674 C C . PRO A 1 86 ? 5.936 -0.388 -6.545 1.00 87.38 86 PRO A C 1
ATOM 676 O O . PRO A 1 86 ? 6.572 0.633 -6.261 1.00 87.38 86 PRO A O 1
ATOM 679 N N . ILE A 1 87 ? 5.226 -1.050 -5.631 1.00 91.81 87 ILE A N 1
ATOM 680 C CA . ILE A 1 87 ? 5.062 -0.563 -4.255 1.00 91.81 87 ILE A CA 1
ATOM 681 C C . ILE A 1 87 ? 6.407 -0.467 -3.520 1.00 91.81 87 ILE A C 1
ATOM 683 O O . ILE A 1 87 ? 6.620 0.468 -2.747 1.00 91.81 87 ILE A O 1
ATOM 687 N N . GLU A 1 88 ? 7.343 -1.371 -3.805 1.00 90.81 88 GLU A N 1
ATOM 688 C CA . GLU A 1 88 ? 8.706 -1.320 -3.286 1.00 90.81 88 GLU A CA 1
ATOM 689 C C . GLU A 1 88 ? 9.491 -0.107 -3.804 1.00 90.81 88 GLU A C 1
ATOM 691 O O . GLU A 1 88 ? 10.241 0.496 -3.040 1.00 90.81 88 GLU A O 1
ATOM 696 N N . GLU A 1 89 ? 9.279 0.313 -5.054 1.00 89.62 89 GLU A N 1
ATOM 697 C CA . GLU A 1 89 ? 9.933 1.494 -5.625 1.00 89.62 89 GLU A CA 1
ATOM 698 C C . GLU A 1 89 ? 9.335 2.786 -5.066 1.00 89.62 89 GLU A C 1
ATOM 700 O O . GLU A 1 89 ? 10.070 3.736 -4.796 1.00 89.62 89 GLU A O 1
ATOM 705 N N . ILE A 1 90 ? 8.023 2.813 -4.798 1.00 92.00 90 ILE A N 1
ATOM 706 C CA . ILE A 1 90 ? 7.400 3.907 -4.040 1.00 92.00 90 ILE A CA 1
ATOM 707 C C . ILE A 1 90 ? 8.048 3.985 -2.652 1.00 92.00 90 ILE A C 1
ATOM 709 O O . ILE A 1 90 ? 8.544 5.043 -2.274 1.00 92.00 90 ILE A O 1
ATOM 713 N N . ALA A 1 91 ? 8.128 2.861 -1.933 1.00 94.19 91 ALA A N 1
ATOM 714 C CA . ALA A 1 91 ? 8.698 2.803 -0.589 1.00 94.19 91 ALA A CA 1
ATOM 715 C C . ALA A 1 91 ? 10.170 3.254 -0.542 1.00 94.19 91 ALA A C 1
ATOM 717 O O . ALA A 1 91 ? 10.546 4.030 0.337 1.00 94.19 91 ALA A O 1
ATOM 718 N N . ARG A 1 92 ? 11.005 2.852 -1.512 1.00 91.69 92 ARG A N 1
ATOM 719 C CA . ARG A 1 92 ? 12.419 3.273 -1.595 1.00 91.69 92 ARG A CA 1
ATOM 720 C C . ARG A 1 92 ? 12.599 4.789 -1.696 1.00 91.69 92 ARG A C 1
ATOM 722 O O . ARG A 1 92 ? 13.636 5.298 -1.275 1.00 91.69 92 ARG A O 1
ATOM 729 N N . ARG A 1 93 ? 11.605 5.516 -2.217 1.00 93.31 93 ARG A N 1
ATOM 730 C CA . ARG A 1 93 ? 11.638 6.984 -2.337 1.00 93.31 93 ARG A CA 1
ATOM 731 C C . ARG A 1 93 ? 11.418 7.703 -0.999 1.00 93.31 93 ARG A C 1
ATOM 733 O O . ARG A 1 93 ? 11.627 8.911 -0.928 1.00 93.31 93 ARG A O 1
ATOM 740 N N . GLY A 1 94 ? 11.032 6.995 0.065 1.00 95.00 94 GLY A N 1
ATOM 741 C CA . GLY A 1 94 ? 11.001 7.533 1.425 1.00 95.00 94 GLY A CA 1
ATOM 742 C C . GLY A 1 94 ? 9.952 6.883 2.322 1.00 95.00 94 GLY A C 1
ATOM 743 O O . GLY A 1 94 ? 8.918 6.411 1.853 1.00 95.00 94 GLY A O 1
ATOM 744 N N . VAL A 1 95 ? 10.183 6.936 3.635 1.00 95.06 95 VAL A N 1
ATOM 745 C CA . VAL A 1 95 ? 9.342 6.263 4.641 1.00 95.06 95 VAL A CA 1
ATOM 746 C C . VAL A 1 95 ? 7.891 6.732 4.661 1.00 95.06 95 VAL A C 1
ATOM 748 O O . VAL A 1 95 ? 7.019 5.944 4.994 1.00 95.06 95 VAL A O 1
ATOM 751 N N . ASP A 1 96 ? 7.593 7.972 4.276 1.00 96.31 96 ASP A N 1
ATOM 752 C CA . ASP A 1 96 ? 6.219 8.493 4.277 1.00 96.31 96 ASP A CA 1
ATOM 753 C C . ASP A 1 96 ? 5.523 8.403 2.909 1.00 96.31 96 ASP A C 1
ATOM 755 O O . ASP A 1 96 ? 4.335 8.701 2.799 1.00 96.31 96 ASP A O 1
ATOM 759 N N . THR A 1 97 ? 6.216 7.966 1.855 1.00 95.19 97 THR A N 1
ATOM 760 C CA . THR A 1 97 ? 5.667 7.943 0.485 1.00 95.19 97 THR A CA 1
ATOM 761 C C . THR A 1 97 ? 4.397 7.099 0.373 1.00 95.19 97 THR A C 1
ATOM 763 O O . THR A 1 97 ? 3.404 7.554 -0.195 1.00 95.19 97 THR A O 1
ATOM 766 N N . LEU A 1 98 ? 4.372 5.911 0.989 1.00 95.31 98 LEU A N 1
ATOM 767 C CA . LEU A 1 98 ? 3.198 5.033 0.987 1.00 95.31 98 LEU A CA 1
ATOM 768 C C . LEU A 1 98 ? 1.998 5.688 1.685 1.00 95.31 98 LEU A C 1
ATOM 770 O O . LEU A 1 98 ? 0.868 5.540 1.221 1.00 95.31 98 LEU A O 1
ATOM 774 N N . ARG A 1 99 ? 2.238 6.471 2.746 1.00 95.50 99 ARG A N 1
ATOM 775 C CA . ARG A 1 99 ? 1.204 7.199 3.508 1.00 95.50 99 ARG A CA 1
ATOM 776 C C . ARG A 1 99 ? 0.608 8.380 2.746 1.00 95.50 99 ARG A C 1
ATOM 778 O O . ARG A 1 99 ? -0.476 8.843 3.093 1.00 95.50 99 ARG A O 1
ATOM 785 N N . PHE A 1 100 ? 1.297 8.877 1.724 1.00 94.38 100 PHE A N 1
ATOM 786 C CA . PHE A 1 100 ? 0.757 9.884 0.811 1.00 94.38 100 PHE A CA 1
ATOM 787 C C . PHE A 1 100 ? 0.162 9.280 -0.466 1.00 94.38 100 PHE A C 1
ATOM 789 O O . PHE A 1 100 ? -0.508 9.994 -1.209 1.00 94.38 100 PHE A O 1
ATOM 796 N N . GLY A 1 101 ? 0.353 7.978 -0.695 1.00 92.38 101 GLY A N 1
ATOM 797 C CA . GLY A 1 101 ? -0.170 7.250 -1.846 1.00 92.38 101 GLY A CA 1
ATOM 798 C C . GLY A 1 101 ? -1.103 6.100 -1.443 1.00 92.38 101 GLY A C 1
ATOM 799 O O . GLY A 1 101 ? -2.182 6.354 -0.898 1.00 92.38 101 GLY A O 1
ATOM 800 N N . PRO A 1 102 ? -0.731 4.837 -1.726 1.00 92.44 102 PRO A N 1
ATOM 801 C CA . PRO A 1 102 ? -1.639 3.690 -1.635 1.00 92.44 102 PRO A CA 1
ATOM 802 C C . PRO A 1 102 ? -2.082 3.345 -0.207 1.00 92.44 102 PRO A C 1
ATOM 804 O O . PRO A 1 102 ? -3.118 2.717 -0.026 1.00 92.44 102 PRO A O 1
ATOM 807 N N . MET A 1 103 ? -1.329 3.767 0.810 1.00 94.88 103 MET A N 1
ATOM 808 C CA . MET A 1 103 ? -1.584 3.464 2.222 1.00 94.88 103 MET A CA 1
ATOM 809 C C . MET A 1 103 ? -1.958 4.720 3.011 1.00 94.88 103 MET A C 1
ATOM 811 O O . MET A 1 103 ? -1.662 4.840 4.201 1.00 94.88 103 MET A O 1
ATOM 815 N N . LYS A 1 104 ? -2.573 5.697 2.339 1.00 93.06 104 LYS A N 1
ATOM 816 C CA . LYS A 1 104 ? -3.044 6.913 2.993 1.00 93.06 104 LYS A CA 1
ATOM 817 C C . LYS A 1 104 ? -4.129 6.582 4.034 1.00 93.06 104 LYS A C 1
ATOM 819 O O . LYS A 1 104 ? -5.112 5.948 3.643 1.00 93.06 104 LYS A O 1
ATOM 824 N N . PRO A 1 105 ? -3.999 7.056 5.288 1.00 83.75 105 PRO A N 1
ATOM 825 C CA . PRO A 1 105 ? -5.035 6.911 6.311 1.00 83.75 105 PRO A CA 1
ATOM 826 C C . PRO A 1 105 ? -6.396 7.511 5.920 1.00 83.75 105 PRO A C 1
ATOM 828 O O . PRO A 1 105 ? -6.467 8.354 4.985 1.00 83.75 105 PRO A O 1
#

Sequence (105 aa):
LTEAIICFTGDEQLYFYDAIAPIVAADSIDMSVAFRAARYGKGGDDYINCPMSREQYEAFYSALITAKSVPLKRFEATNWFESCLPIEEIARRGVDTLRFGPMKP